Protein AF-A0A1V5ZQ40-F1 (afdb_monomer_lite)

Foldseek 3Di:
DDPVVVVVVVVVVVVVVLVVVLQVVVVVVVDRPVDDDPALVSLVVSLVSVLVSVVVVDPDPDSDSPDCPVVSVVRVVVVVVD

pLDDT: mean 96.79, std 3.67, range [74.0, 98.81]

Sequence (82 aa):
MTDEKVRLREEISQQIQALKDIKIMADSYGFDISKPAANAKEAVQWLYFAYLAAIKEQDGAAMSLGNVSSFLDIYIEKDLKE

InterPro domains:
  IPR004184 Pyruvate formate lyase domain [PF02901] (1-82)
  IPR004184 Pyruvate formate lyase domain [PS51554] (1-82)
  IPR050244 Autonomous Glycyl Radical Cofactor [PTHR30191] (1-82)

Organism: NCBI:txid1852826

Secondary structure (DSSP, 8-state):
--HHHHHHHHHHHHHHHHHHHHHHHHHHTT--TTS---SHHHHHHHHHHHHHHHHHH---S-----S-HHHHHHHHHHHHH-

Radius of gy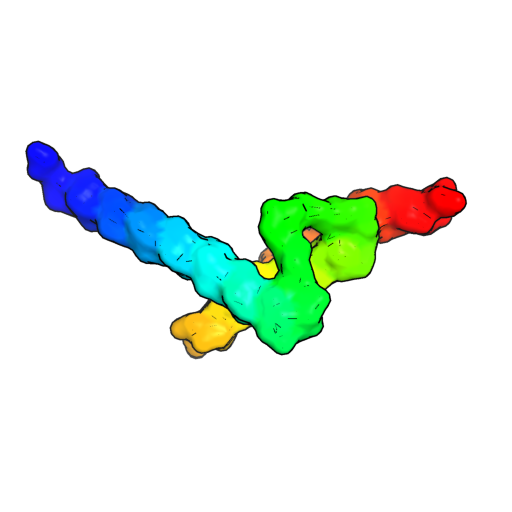ration: 16.01 Å; chains: 1; bounding box: 34×25×47 Å

Structure (mmCIF, N/CA/C/O backbone):
data_AF-A0A1V5ZQ40-F1
#
_entry.id   AF-A0A1V5ZQ40-F1
#
loop_
_atom_site.group_PDB
_atom_site.id
_atom_site.type_symbol
_atom_site.label_atom_id
_atom_site.label_alt_id
_atom_site.label_comp_id
_atom_site.label_asym_id
_atom_site.label_entity_id
_atom_site.label_seq_id
_atom_site.pdbx_PDB_ins_code
_atom_site.Cartn_x
_atom_site.Cartn_y
_atom_site.Cartn_z
_atom_site.occupancy
_atom_site.B_iso_or_equiv
_atom_site.auth_seq_id
_atom_site.auth_comp_id
_atom_site.auth_asym_id
_atom_site.auth_atom_id
_atom_site.pdbx_PDB_model_num
ATOM 1 N N . MET A 1 1 ? 18.024 9.860 -28.139 1.00 74.00 1 MET A N 1
ATOM 2 C CA . MET A 1 1 ? 17.435 9.189 -26.958 1.00 74.00 1 MET A CA 1
ATOM 3 C C . MET A 1 1 ? 18.466 8.173 -26.491 1.00 74.00 1 MET A C 1
ATOM 5 O O . MET A 1 1 ? 18.958 7.470 -27.356 1.00 74.00 1 MET A O 1
ATOM 9 N N . THR A 1 2 ? 18.897 8.187 -25.225 1.00 92.38 2 THR A N 1
ATOM 10 C CA . THR A 1 2 ? 19.928 7.256 -24.714 1.00 92.38 2 THR A CA 1
ATOM 11 C C . THR A 1 2 ? 19.284 5.952 -24.247 1.00 92.38 2 THR A C 1
ATOM 13 O O . THR A 1 2 ? 18.130 5.983 -23.818 1.00 92.38 2 THR A O 1
ATOM 16 N N . ASP A 1 3 ? 20.018 4.841 -24.280 1.00 94.88 3 ASP A N 1
ATOM 17 C CA . ASP A 1 3 ? 19.526 3.519 -23.855 1.00 94.88 3 ASP A CA 1
ATOM 18 C C . ASP A 1 3 ? 18.985 3.537 -22.422 1.00 94.88 3 ASP A C 1
ATOM 20 O O . ASP A 1 3 ? 17.904 3.022 -22.149 1.00 94.88 3 ASP A O 1
ATOM 24 N N . GLU A 1 4 ? 19.668 4.244 -21.520 1.00 96.38 4 GLU A N 1
ATOM 25 C CA . GLU A 1 4 ? 19.219 4.437 -20.137 1.00 96.38 4 GLU A CA 1
ATOM 26 C C . GLU A 1 4 ? 17.836 5.096 -20.051 1.00 96.38 4 GLU A C 1
ATOM 28 O O . GLU A 1 4 ? 17.000 4.691 -19.246 1.00 96.38 4 GLU A O 1
ATOM 33 N N . LYS A 1 5 ? 17.562 6.092 -20.906 1.00 97.12 5 LYS A N 1
ATOM 34 C CA . LYS A 1 5 ? 16.258 6.772 -20.938 1.00 97.12 5 LYS A CA 1
ATOM 35 C C . LYS A 1 5 ? 15.163 5.884 -21.516 1.00 97.12 5 LYS A C 1
ATOM 37 O O . LYS A 1 5 ? 14.007 6.056 -21.138 1.00 97.12 5 LYS A O 1
ATOM 42 N N . VAL A 1 6 ? 15.497 4.990 -22.448 1.00 97.69 6 VAL A N 1
ATOM 43 C CA . VAL A 1 6 ? 14.535 4.022 -22.995 1.00 97.69 6 VAL A CA 1
ATOM 44 C C . VAL A 1 6 ? 14.172 3.004 -21.922 1.00 97.69 6 VAL A C 1
ATOM 46 O O . VAL A 1 6 ? 12.992 2.868 -21.612 1.00 97.69 6 VAL A O 1
ATOM 49 N N . ARG A 1 7 ? 15.178 2.390 -21.288 1.00 98.00 7 ARG A N 1
ATOM 50 C CA . ARG A 1 7 ? 14.978 1.408 -20.217 1.00 98.00 7 ARG A CA 1
ATOM 51 C C . ARG A 1 7 ? 14.159 1.982 -19.061 1.00 98.00 7 ARG A C 1
ATOM 53 O O . ARG A 1 7 ? 13.164 1.389 -18.670 1.00 98.00 7 ARG A O 1
ATOM 60 N N . LEU A 1 8 ? 14.498 3.185 -18.591 1.00 98.25 8 LEU A N 1
ATOM 61 C CA . LEU A 1 8 ? 13.757 3.829 -17.502 1.00 98.25 8 LEU A CA 1
ATOM 62 C C . LEU A 1 8 ? 12.276 4.061 -17.850 1.00 98.25 8 LEU A C 1
ATOM 64 O O . LEU A 1 8 ? 11.403 3.933 -16.997 1.00 98.25 8 LEU A O 1
ATOM 68 N N . ARG A 1 9 ? 11.963 4.412 -19.103 1.00 98.06 9 ARG A N 1
ATOM 69 C CA . ARG A 1 9 ? 10.567 4.600 -19.536 1.00 98.06 9 ARG A CA 1
ATOM 70 C C . ARG A 1 9 ? 9.789 3.292 -19.556 1.00 98.06 9 ARG A C 1
ATOM 72 O O . ARG A 1 9 ? 8.601 3.295 -19.234 1.00 98.06 9 ARG A O 1
ATOM 79 N N . GLU A 1 10 ? 10.444 2.207 -19.943 1.00 98.19 10 GLU A N 1
ATOM 80 C CA . GLU A 1 10 ? 9.855 0.874 -19.919 1.00 98.19 10 GLU A CA 1
ATOM 81 C C . GLU A 1 10 ? 9.580 0.426 -18.478 1.00 98.19 10 GLU A C 1
ATOM 83 O O . GLU A 1 10 ? 8.444 0.079 -18.162 1.00 98.19 10 GLU A O 1
ATOM 88 N N . GLU A 1 11 ? 10.561 0.564 -17.583 1.00 98.31 11 GLU A N 1
ATOM 89 C CA . GLU A 1 11 ? 10.422 0.258 -16.151 1.00 98.31 11 GLU A CA 1
ATOM 90 C C . GLU A 1 11 ? 9.278 1.058 -15.504 1.00 98.31 11 GLU A C 1
ATOM 92 O O . GLU A 1 11 ? 8.433 0.494 -14.811 1.00 98.31 11 GLU A O 1
ATOM 97 N N . ILE A 1 12 ? 9.177 2.365 -15.779 1.00 98.50 12 ILE A N 1
ATOM 98 C CA . ILE A 1 12 ? 8.072 3.200 -15.276 1.00 98.50 12 ILE A CA 1
ATOM 99 C C . ILE A 1 12 ? 6.723 2.734 -15.841 1.00 98.50 12 ILE A C 1
ATOM 101 O O . ILE A 1 12 ? 5.724 2.712 -15.123 1.00 98.50 12 ILE A O 1
ATOM 105 N N . SER A 1 13 ? 6.672 2.350 -17.118 1.00 98.56 13 SER A N 1
ATOM 106 C CA . SER A 1 13 ? 5.436 1.850 -17.732 1.00 98.56 13 SER A CA 1
ATOM 107 C C . SER A 1 13 ? 4.975 0.547 -17.074 1.00 98.56 13 SER A C 1
ATOM 109 O O . SER A 1 13 ? 3.783 0.385 -16.810 1.00 98.56 13 SER A O 1
ATOM 111 N N . GLN A 1 14 ? 5.915 -0.342 -16.739 1.00 98.38 14 GLN A N 1
ATOM 112 C CA . GLN A 1 14 ? 5.647 -1.570 -15.990 1.00 98.38 14 GLN A CA 1
ATOM 113 C C . GLN A 1 14 ? 5.175 -1.270 -14.560 1.00 98.38 14 GLN A C 1
ATOM 115 O O . GLN A 1 14 ? 4.183 -1.842 -14.120 1.00 98.38 14 GLN A O 1
ATOM 120 N N . GLN A 1 15 ? 5.796 -0.312 -13.862 1.00 98.56 15 GLN A N 1
ATOM 121 C CA . GLN A 1 15 ? 5.353 0.121 -12.528 1.00 98.56 15 GLN A CA 1
ATOM 122 C C . GLN A 1 15 ? 3.923 0.682 -12.548 1.00 98.56 15 GLN A C 1
ATOM 124 O O . GLN A 1 15 ? 3.113 0.358 -11.681 1.00 98.56 15 GLN A O 1
ATOM 129 N N . ILE A 1 16 ? 3.577 1.488 -13.558 1.00 98.50 16 ILE A N 1
ATOM 130 C CA . ILE A 1 16 ? 2.213 2.009 -13.734 1.00 98.50 16 ILE A CA 1
ATOM 131 C C . ILE A 1 16 ? 1.218 0.867 -13.958 1.00 98.50 16 ILE A C 1
ATOM 133 O O . ILE A 1 16 ? 0.097 0.932 -13.450 1.00 98.50 16 ILE A O 1
ATOM 137 N N . GLN A 1 17 ? 1.596 -0.160 -14.721 1.00 98.50 17 GLN A N 1
ATOM 138 C CA . GLN A 1 17 ? 0.735 -1.317 -14.934 1.00 98.50 17 GLN A CA 1
ATOM 139 C C . GLN A 1 17 ? 0.563 -2.130 -13.644 1.00 98.50 17 GLN A C 1
ATOM 141 O O . GLN A 1 17 ? -0.574 -2.385 -13.256 1.00 98.50 17 GLN A O 1
ATOM 146 N N . ALA A 1 18 ? 1.647 -2.388 -12.910 1.00 98.19 18 ALA A N 1
ATOM 147 C CA . ALA A 1 18 ? 1.598 -3.069 -11.618 1.00 98.19 18 ALA A CA 1
ATOM 148 C C . ALA A 1 18 ? 0.671 -2.352 -10.619 1.00 98.19 18 ALA A C 1
ATOM 150 O O . ALA A 1 18 ? -0.129 -2.993 -9.946 1.00 98.19 18 ALA A O 1
ATOM 151 N N . LEU A 1 19 ? 0.680 -1.013 -10.571 1.00 98.31 19 LEU A N 1
ATOM 152 C CA . LEU A 1 19 ? -0.256 -0.248 -9.733 1.00 98.31 19 LEU A CA 1
ATOM 153 C C . LEU A 1 19 ? -1.731 -0.490 -10.097 1.00 98.31 19 LEU A C 1
ATOM 155 O O . LEU A 1 19 ? -2.590 -0.486 -9.214 1.00 98.31 19 LEU A O 1
ATOM 159 N N . LYS A 1 20 ? -2.052 -0.705 -11.378 1.00 98.25 20 LYS A N 1
ATOM 160 C CA . LYS A 1 20 ? -3.417 -1.059 -11.801 1.00 98.25 20 LYS A CA 1
ATOM 161 C C . LYS A 1 20 ? -3.763 -2.488 -11.400 1.00 98.25 20 LYS A C 1
ATOM 163 O O . LYS A 1 20 ? -4.876 -2.724 -10.938 1.00 98.25 20 LYS A O 1
ATOM 168 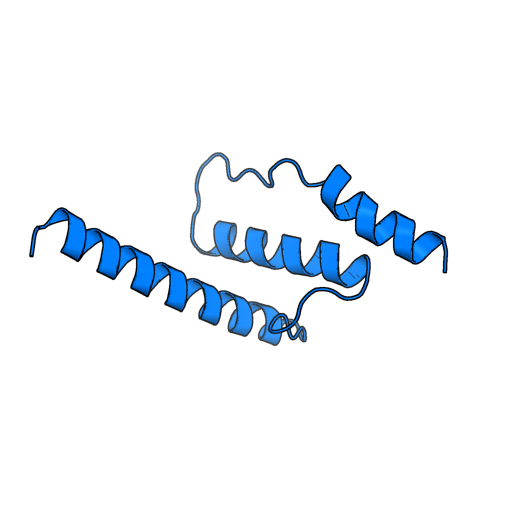N N . ASP A 1 21 ? -2.815 -3.406 -11.523 1.00 98.31 21 ASP A N 1
ATOM 169 C CA . ASP A 1 21 ? -3.012 -4.810 -11.166 1.00 98.31 21 ASP A CA 1
ATOM 170 C C . ASP A 1 21 ? -3.224 -4.967 -9.650 1.00 98.31 21 ASP A C 1
ATOM 172 O O . ASP A 1 21 ? -4.084 -5.733 -9.221 1.00 98.31 21 ASP A O 1
ATOM 176 N N . ILE A 1 22 ? -2.560 -4.141 -8.829 1.00 98.44 22 ILE A N 1
ATOM 177 C CA . ILE A 1 22 ? -2.795 -4.055 -7.376 1.00 98.44 22 ILE A CA 1
ATOM 178 C C . ILE A 1 22 ? -4.248 -3.655 -7.068 1.00 98.44 22 ILE A C 1
ATOM 180 O O . ILE A 1 22 ? -4.859 -4.218 -6.157 1.00 98.44 22 ILE A O 1
ATOM 184 N N . LYS A 1 23 ? -4.839 -2.734 -7.844 1.00 98.44 23 LYS A N 1
ATOM 185 C CA . LYS A 1 23 ? -6.260 -2.373 -7.694 1.00 98.44 23 LYS A CA 1
ATOM 186 C C . LYS A 1 23 ? -7.185 -3.535 -8.041 1.00 98.44 23 LYS A C 1
ATOM 188 O O . LYS A 1 23 ? -8.120 -3.788 -7.294 1.00 98.44 23 LYS A O 1
ATOM 193 N N . ILE A 1 24 ? -6.917 -4.237 -9.144 1.00 98.38 24 ILE A N 1
ATOM 194 C CA . ILE A 1 24 ? -7.694 -5.418 -9.559 1.00 98.38 24 ILE A CA 1
ATOM 195 C C . ILE A 1 24 ? -7.601 -6.514 -8.491 1.00 98.38 24 ILE A C 1
ATOM 197 O O . ILE A 1 24 ? -8.602 -7.134 -8.136 1.00 98.38 24 ILE A O 1
ATOM 201 N N . MET A 1 25 ? -6.407 -6.724 -7.934 1.00 98.44 25 MET A N 1
ATOM 202 C CA . MET A 1 25 ? -6.201 -7.672 -6.849 1.00 98.44 25 MET A CA 1
ATOM 203 C C . MET A 1 25 ? -7.049 -7.300 -5.631 1.00 98.44 25 MET A C 1
ATOM 205 O O . MET A 1 25 ? -7.772 -8.155 -5.131 1.00 98.44 25 MET A O 1
ATOM 209 N N . ALA A 1 26 ? -6.990 -6.059 -5.150 1.00 98.50 26 ALA A N 1
ATOM 210 C CA . ALA A 1 26 ? -7.767 -5.648 -3.981 1.00 98.50 26 ALA A CA 1
ATOM 211 C C . ALA A 1 26 ? -9.289 -5.716 -4.217 1.00 98.50 26 ALA A C 1
ATOM 213 O O . ALA A 1 26 ? -10.024 -6.143 -3.324 1.00 98.50 26 ALA A O 1
ATOM 214 N N . ASP A 1 27 ? -9.746 -5.401 -5.433 1.00 98.38 27 ASP A N 1
ATOM 215 C CA . ASP A 1 27 ? -11.152 -5.522 -5.837 1.00 98.38 27 ASP A CA 1
ATOM 216 C C . ASP A 1 27 ? -11.653 -6.973 -5.735 1.00 98.38 27 ASP A C 1
ATOM 218 O O . ASP A 1 27 ? -12.756 -7.216 -5.251 1.00 98.38 27 ASP A O 1
ATOM 222 N N . SER A 1 28 ? -10.802 -7.963 -6.041 1.00 98.19 28 SER A N 1
ATOM 223 C CA . SER A 1 28 ? -11.140 -9.387 -5.856 1.00 98.19 28 SER A CA 1
ATOM 224 C C . SER A 1 28 ? -11.404 -9.786 -4.395 1.00 98.19 28 SER A C 1
ATOM 226 O O . SER A 1 28 ? -12.071 -10.788 -4.139 1.00 98.19 28 SER A O 1
ATOM 228 N N . TYR A 1 29 ? -10.923 -8.989 -3.435 1.00 98.06 29 TYR A N 1
ATOM 229 C CA . TYR A 1 29 ? -11.207 -9.132 -2.004 1.00 98.06 29 TYR A CA 1
ATOM 230 C C . TYR A 1 29 ? -12.351 -8.217 -1.525 1.00 98.06 29 TYR A C 1
ATOM 232 O O . TYR A 1 29 ? -12.647 -8.195 -0.331 1.00 98.06 29 TYR A O 1
ATOM 240 N N . GLY A 1 30 ? -12.994 -7.464 -2.424 1.00 98.06 30 GLY A N 1
ATOM 241 C CA . GLY A 1 30 ? -14.090 -6.542 -2.114 1.00 98.06 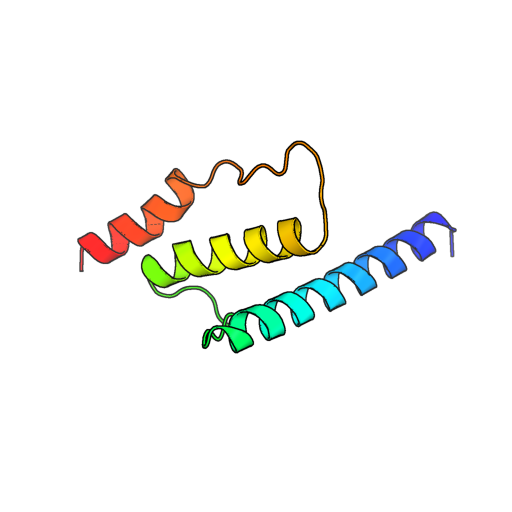30 GLY A CA 1
ATOM 242 C C . GLY A 1 30 ? -13.650 -5.161 -1.618 1.00 98.06 30 GLY A C 1
ATOM 243 O O . GLY A 1 30 ? -14.428 -4.497 -0.933 1.00 98.06 30 GLY A O 1
ATOM 244 N N . PHE A 1 31 ? -12.421 -4.726 -1.925 1.00 98.31 31 PHE A N 1
ATOM 245 C CA . PHE A 1 31 ? -11.880 -3.436 -1.487 1.00 98.31 31 PHE A CA 1
ATOM 246 C C . PHE A 1 31 ? -11.538 -2.508 -2.664 1.00 98.31 31 PHE A C 1
ATOM 248 O O . PHE A 1 31 ? -10.727 -2.854 -3.520 1.00 98.31 31 PHE A O 1
ATOM 255 N N . ASP A 1 32 ? -12.077 -1.283 -2.652 1.00 97.94 32 ASP A N 1
ATOM 256 C CA . ASP A 1 32 ? -11.688 -0.217 -3.586 1.00 97.94 32 ASP A CA 1
ATOM 257 C C . ASP A 1 32 ? -10.559 0.645 -3.005 1.00 97.94 32 ASP A C 1
ATOM 259 O O . ASP A 1 32 ? -10.786 1.595 -2.256 1.00 97.94 32 ASP A O 1
ATOM 263 N N . ILE A 1 33 ? -9.327 0.341 -3.411 1.00 98.00 33 ILE A N 1
ATOM 264 C CA . ILE A 1 33 ? -8.122 1.076 -3.003 1.00 98.00 33 ILE A CA 1
ATOM 265 C C . ILE A 1 33 ? -7.787 2.258 -3.930 1.00 98.00 33 ILE A C 1
ATOM 267 O O . ILE A 1 33 ? -6.676 2.786 -3.901 1.00 98.00 33 ILE A O 1
ATOM 271 N N . SER A 1 34 ? -8.714 2.677 -4.803 1.00 97.31 34 SER A N 1
ATOM 272 C CA . SER A 1 34 ? -8.501 3.839 -5.678 1.00 97.31 34 SER A CA 1
ATOM 273 C C . SER A 1 34 ? -8.435 5.167 -4.921 1.00 97.31 34 SER A C 1
ATOM 275 O O . SER A 1 34 ? -7.980 6.167 -5.480 1.00 97.31 34 SER A O 1
ATOM 277 N N . LYS A 1 35 ? -8.878 5.168 -3.660 1.00 96.88 35 LYS A N 1
ATOM 278 C CA . LYS A 1 35 ? -8.888 6.319 -2.761 1.00 96.88 35 LYS A CA 1
ATOM 279 C C . LYS A 1 35 ? -7.942 6.104 -1.573 1.00 96.88 35 LYS A C 1
ATOM 281 O O . LYS A 1 35 ? -7.673 4.958 -1.202 1.00 96.88 35 LYS A O 1
ATOM 286 N N . PRO A 1 36 ? -7.456 7.196 -0.955 1.00 98.06 36 PRO A N 1
ATOM 287 C CA . PRO A 1 36 ? -6.706 7.115 0.294 1.00 98.06 36 PRO A CA 1
ATOM 288 C C . PRO A 1 36 ? -7.522 6.429 1.394 1.00 98.06 36 PRO A C 1
ATOM 290 O O . PRO A 1 36 ? -8.737 6.613 1.453 1.00 98.06 36 PRO A O 1
ATOM 293 N N . ALA A 1 37 ? -6.842 5.700 2.281 1.00 98.38 37 ALA A N 1
ATOM 294 C CA . ALA A 1 37 ? -7.453 5.125 3.474 1.00 98.38 37 ALA A CA 1
ATOM 295 C C . ALA A 1 37 ? -8.051 6.222 4.374 1.00 98.38 37 ALA A C 1
ATOM 297 O O . ALA A 1 37 ? -7.386 7.219 4.671 1.00 98.38 37 ALA A O 1
ATOM 298 N N . ALA A 1 38 ? -9.292 6.030 4.815 1.00 98.00 38 ALA A N 1
ATOM 299 C CA . ALA A 1 38 ? -10.040 6.985 5.629 1.00 98.00 38 ALA A CA 1
ATOM 300 C C . ALA A 1 38 ? -9.903 6.745 7.144 1.00 98.00 38 ALA A C 1
ATOM 302 O O . ALA A 1 38 ? -10.100 7.674 7.932 1.00 98.00 38 ALA A O 1
ATOM 303 N N . ASN A 1 39 ? -9.569 5.515 7.537 1.00 98.50 39 ASN A N 1
ATOM 304 C CA . ASN A 1 39 ? -9.532 5.032 8.919 1.00 98.50 39 ASN A CA 1
ATOM 305 C C . ASN A 1 39 ? -8.379 4.028 9.122 1.00 98.50 39 ASN A C 1
ATOM 307 O O . ASN A 1 39 ? -7.717 3.613 8.164 1.00 98.50 39 ASN A O 1
ATOM 311 N N . ALA A 1 40 ? -8.146 3.618 10.367 1.00 98.69 40 ALA A N 1
ATOM 312 C CA . ALA A 1 40 ? -7.091 2.687 10.753 1.00 98.69 40 ALA A CA 1
ATOM 313 C C . ALA A 1 40 ? -7.212 1.326 10.062 1.00 98.69 40 ALA A C 1
ATOM 315 O O . ALA A 1 40 ? -6.209 0.771 9.608 1.00 98.69 40 ALA A O 1
ATOM 316 N N . LYS A 1 41 ? -8.435 0.799 9.925 1.00 98.44 41 LYS A N 1
ATOM 317 C CA . LYS A 1 41 ? -8.671 -0.489 9.261 1.00 98.44 41 LYS A CA 1
ATOM 318 C C . LYS A 1 41 ? -8.238 -0.442 7.796 1.00 98.44 41 LYS A C 1
ATOM 320 O O . LYS A 1 41 ? -7.536 -1.341 7.340 1.00 98.44 41 LYS A O 1
ATOM 325 N N . GLU A 1 42 ? -8.621 0.605 7.073 1.00 98.62 42 GLU A N 1
ATOM 326 C CA . GLU A 1 42 ? -8.210 0.808 5.683 1.00 98.62 42 GLU A CA 1
ATOM 327 C C . GLU A 1 42 ? -6.706 1.065 5.564 1.00 98.62 42 GLU A C 1
ATOM 329 O O . GLU A 1 42 ? -6.082 0.529 4.655 1.00 98.62 42 GLU A O 1
ATOM 334 N N . ALA A 1 43 ? -6.094 1.813 6.488 1.00 98.75 43 ALA A N 1
ATOM 335 C CA . ALA A 1 43 ? -4.658 2.095 6.441 1.00 98.75 43 ALA A CA 1
ATOM 336 C C . ALA A 1 43 ? -3.824 0.812 6.564 1.00 98.75 43 ALA A C 1
ATOM 338 O O . ALA A 1 43 ? -2.922 0.573 5.758 1.00 98.75 43 ALA A O 1
ATOM 339 N N . VAL A 1 44 ? -4.178 -0.051 7.522 1.00 98.69 44 VAL A N 1
ATOM 340 C CA . VAL A 1 44 ? -3.566 -1.377 7.679 1.00 98.69 44 VAL A CA 1
ATOM 341 C C . VAL A 1 44 ? -3.813 -2.231 6.434 1.00 98.69 44 VAL A C 1
ATOM 343 O O . VAL A 1 44 ? -2.884 -2.841 5.904 1.00 98.69 44 VAL A O 1
ATOM 346 N N . GLN A 1 45 ? -5.051 -2.257 5.935 1.00 98.69 45 GLN A N 1
ATOM 347 C CA . GLN A 1 45 ? -5.428 -3.098 4.803 1.00 98.69 45 GLN A CA 1
ATOM 348 C C . GLN A 1 45 ? -4.754 -2.661 3.490 1.00 98.69 45 GLN A C 1
ATOM 350 O O . GLN A 1 45 ? -4.325 -3.518 2.719 1.00 98.69 45 GLN A O 1
ATOM 355 N N . TRP A 1 46 ? -4.632 -1.357 3.215 1.00 98.62 46 TRP A N 1
ATOM 356 C CA . TRP A 1 46 ? -4.047 -0.843 1.965 1.00 98.62 46 TRP A CA 1
ATOM 357 C C . TRP A 1 46 ? -2.550 -1.102 1.946 1.00 98.62 46 TRP A C 1
ATOM 359 O O . TRP A 1 46 ? -2.004 -1.543 0.933 1.00 98.62 46 TRP A O 1
ATOM 369 N N . LEU A 1 47 ? -1.904 -0.891 3.094 1.00 98.50 47 LEU A N 1
ATOM 370 C CA . LEU A 1 47 ? -0.504 -1.232 3.287 1.00 98.50 47 LEU A CA 1
ATOM 371 C C . LEU A 1 47 ? -0.276 -2.726 3.054 1.00 98.50 47 LEU A C 1
ATOM 373 O O . LEU A 1 47 ? 0.637 -3.110 2.322 1.00 98.50 47 LEU A O 1
ATOM 377 N N . TYR A 1 48 ? -1.136 -3.572 3.626 1.00 98.38 48 TYR A N 1
ATOM 378 C CA . TYR A 1 48 ? -1.037 -5.008 3.420 1.00 98.38 48 TYR A CA 1
ATOM 379 C C . TYR A 1 48 ? -1.283 -5.410 1.963 1.00 98.38 48 TYR A C 1
ATOM 381 O O . TYR A 1 48 ? -0.572 -6.277 1.474 1.00 98.38 48 TYR A O 1
ATOM 389 N N . PHE A 1 49 ? -2.205 -4.776 1.231 1.00 98.56 49 PHE A N 1
ATOM 390 C CA . PHE A 1 49 ? -2.380 -5.057 -0.200 1.00 98.56 49 PHE A CA 1
ATOM 391 C C . PHE A 1 49 ? -1.142 -4.709 -1.026 1.00 98.56 49 PHE A C 1
ATOM 393 O O . PHE A 1 49 ? -0.762 -5.492 -1.894 1.00 98.56 49 PHE A O 1
ATOM 400 N N . ALA A 1 50 ? -0.476 -3.590 -0.736 1.00 97.62 50 ALA A N 1
ATOM 401 C CA . ALA A 1 50 ? 0.779 -3.257 -1.403 1.00 97.62 50 ALA A CA 1
ATOM 402 C C . ALA A 1 50 ? 1.854 -4.330 -1.144 1.00 97.62 50 ALA A C 1
ATOM 404 O O . ALA A 1 50 ? 2.510 -4.793 -2.077 1.00 97.62 50 ALA A O 1
ATOM 405 N N . TYR A 1 51 ? 1.984 -4.786 0.105 1.00 97.88 51 TYR A N 1
ATOM 406 C CA . TYR A 1 51 ? 2.913 -5.861 0.460 1.00 97.88 51 TYR A CA 1
ATOM 407 C C . TYR A 1 51 ? 2.520 -7.217 -0.154 1.00 97.88 51 TYR A C 1
ATOM 409 O O . TYR A 1 51 ? 3.372 -7.929 -0.683 1.00 97.88 51 TYR A O 1
ATOM 417 N N . LEU A 1 52 ? 1.229 -7.558 -0.140 1.00 97.62 52 LEU A N 1
ATOM 418 C CA . LEU A 1 52 ? 0.686 -8.793 -0.704 1.00 97.62 52 LEU A CA 1
ATOM 419 C C . LEU A 1 52 ? 0.961 -8.891 -2.206 1.00 97.62 52 LEU A C 1
ATOM 421 O O . LEU A 1 52 ? 1.298 -9.966 -2.694 1.00 97.62 52 LEU A O 1
ATOM 425 N N . ALA A 1 53 ? 0.836 -7.782 -2.933 1.00 97.62 53 ALA A N 1
ATOM 426 C CA . ALA A 1 53 ? 1.161 -7.743 -4.351 1.00 97.62 53 ALA A CA 1
ATOM 427 C C . ALA A 1 53 ? 2.644 -8.037 -4.608 1.00 97.62 53 ALA A C 1
ATOM 429 O O . ALA A 1 53 ? 2.961 -8.825 -5.494 1.00 97.62 53 ALA A O 1
ATOM 430 N N . ALA A 1 54 ? 3.543 -7.482 -3.789 1.00 96.00 54 ALA A N 1
ATOM 431 C CA . ALA A 1 54 ? 4.976 -7.735 -3.916 1.00 96.00 54 ALA A CA 1
ATOM 432 C C . ALA A 1 54 ? 5.326 -9.222 -3.718 1.00 96.00 54 ALA A C 1
ATOM 434 O O . ALA A 1 54 ? 6.066 -9.784 -4.520 1.00 96.00 54 ALA A O 1
ATOM 435 N N . ILE A 1 55 ? 4.763 -9.877 -2.696 1.00 95.81 55 ILE A N 1
ATOM 436 C CA . ILE A 1 55 ? 5.038 -11.301 -2.410 1.00 95.81 55 ILE A CA 1
ATOM 4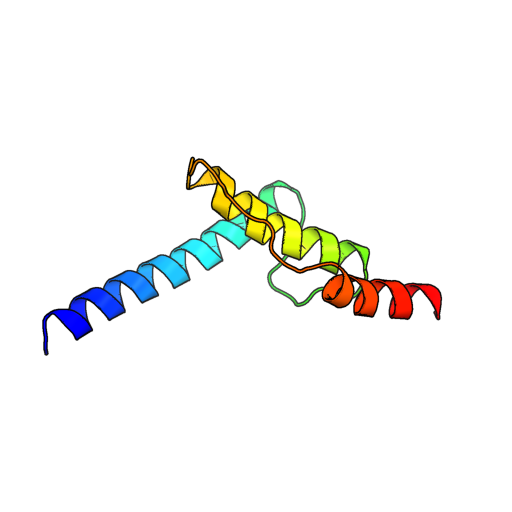37 C C . ILE A 1 55 ? 4.288 -12.278 -3.329 1.00 95.81 55 ILE A C 1
ATOM 439 O O . ILE A 1 55 ? 4.598 -13.465 -3.341 1.00 95.81 55 ILE A O 1
ATOM 443 N N . LYS A 1 56 ? 3.271 -11.813 -4.065 1.00 95.31 56 LYS A N 1
ATOM 444 C CA . LYS A 1 56 ? 2.619 -12.604 -5.120 1.00 95.31 56 LYS A CA 1
ATOM 445 C C . LYS A 1 56 ? 3.436 -12.626 -6.408 1.00 95.31 56 LYS A C 1
ATOM 447 O O . LYS A 1 56 ? 3.369 -13.616 -7.127 1.00 95.31 56 LYS A O 1
ATOM 452 N N . GLU A 1 57 ? 4.178 -11.556 -6.677 1.00 93.00 57 GLU A N 1
ATOM 453 C CA . GLU A 1 57 ? 4.980 -11.403 -7.893 1.00 93.00 57 GLU A CA 1
ATOM 454 C C . GLU A 1 57 ? 6.414 -11.928 -7.725 1.00 93.00 57 GLU A C 1
ATOM 456 O O . GLU A 1 57 ? 7.025 -12.390 -8.685 1.00 93.00 57 GLU A O 1
ATOM 461 N N . GLN A 1 58 ? 6.967 -11.856 -6.510 1.00 90.00 58 GLN A N 1
ATOM 462 C CA . GLN A 1 58 ? 8.355 -12.223 -6.228 1.00 90.00 58 GLN A CA 1
ATOM 463 C C . GLN A 1 58 ? 8.466 -13.197 -5.055 1.00 90.00 58 GLN A C 1
ATOM 465 O O . GLN A 1 58 ? 7.805 -13.046 -4.030 1.00 90.00 58 GLN A O 1
ATOM 470 N N . ASP A 1 59 ? 9.385 -14.152 -5.183 1.00 89.88 59 ASP A N 1
ATOM 471 C CA . ASP A 1 59 ? 9.700 -15.202 -4.21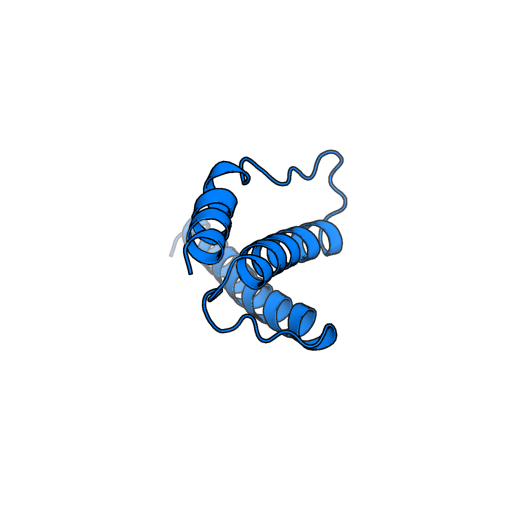0 1.00 89.88 59 ASP A CA 1
ATOM 472 C C . ASP A 1 59 ? 11.054 -14.976 -3.511 1.00 89.88 59 ASP A C 1
ATOM 474 O O . ASP A 1 59 ? 11.718 -15.913 -3.062 1.00 89.88 59 ASP A O 1
ATOM 478 N N . GLY A 1 60 ? 11.475 -13.711 -3.402 1.00 89.50 60 GLY A N 1
ATOM 479 C CA . GLY A 1 60 ? 12.738 -13.334 -2.775 1.00 89.50 60 GLY A CA 1
ATOM 480 C C . GLY A 1 60 ? 12.877 -13.873 -1.345 1.00 89.50 60 GLY A C 1
ATOM 481 O O . GLY A 1 60 ? 11.933 -13.855 -0.558 1.00 89.50 60 GLY A O 1
ATOM 482 N N . ALA A 1 61 ? 14.089 -14.298 -0.972 1.00 87.19 61 ALA A N 1
ATOM 483 C CA . ALA A 1 61 ? 14.356 -14.920 0.331 1.00 87.19 61 ALA A CA 1
ATOM 484 C C . ALA A 1 61 ? 14.010 -14.029 1.543 1.00 87.19 61 ALA A C 1
ATOM 486 O O . ALA A 1 61 ? 13.735 -14.537 2.629 1.00 87.19 61 ALA A O 1
ATOM 487 N N . ALA A 1 62 ? 14.039 -12.704 1.369 1.00 90.00 62 ALA A N 1
ATOM 488 C CA . ALA A 1 62 ? 13.713 -11.731 2.405 1.00 90.00 62 ALA A CA 1
ATOM 489 C C . ALA A 1 62 ? 12.864 -10.588 1.830 1.00 90.00 62 ALA A C 1
ATOM 491 O O . ALA A 1 62 ? 13.384 -9.562 1.391 1.00 90.00 62 ALA A O 1
ATOM 492 N N . MET A 1 63 ? 11.545 -10.757 1.877 1.00 93.31 63 MET A N 1
ATOM 493 C CA . MET A 1 63 ? 10.577 -9.721 1.514 1.00 93.31 63 MET A CA 1
ATOM 494 C C . MET A 1 63 ? 10.180 -8.952 2.779 1.00 93.31 63 MET A C 1
ATOM 496 O O . MET A 1 63 ? 9.348 -9.400 3.562 1.00 93.31 63 MET A O 1
ATOM 500 N N . SER A 1 64 ? 10.835 -7.819 3.035 1.00 93.88 64 SER A N 1
ATOM 501 C CA . SER A 1 64 ? 10.595 -7.028 4.252 1.00 93.88 64 SER A CA 1
ATOM 502 C C . SER A 1 64 ? 9.331 -6.173 4.134 1.00 93.88 64 SER A C 1
ATOM 504 O O . SER A 1 64 ? 9.154 -5.477 3.140 1.00 93.88 64 SER A O 1
ATOM 506 N N . LEU A 1 65 ? 8.503 -6.140 5.186 1.00 94.81 65 LEU A N 1
ATOM 507 C CA . LEU A 1 65 ? 7.350 -5.227 5.276 1.00 94.81 65 LEU A CA 1
ATOM 508 C C . LEU A 1 65 ? 7.774 -3.752 5.440 1.00 94.81 65 LEU A C 1
ATOM 510 O O . LEU A 1 65 ? 7.061 -2.846 5.021 1.00 94.81 65 LEU A O 1
ATOM 514 N N . GLY A 1 66 ? 8.943 -3.514 6.043 1.00 95.56 66 GLY A N 1
ATOM 515 C CA . GLY A 1 66 ? 9.469 -2.178 6.336 1.00 95.56 66 GLY A CA 1
ATOM 516 C C . GLY A 1 66 ? 9.089 -1.652 7.726 1.00 95.56 66 GLY A C 1
ATOM 517 O O . GLY A 1 66 ? 8.561 -2.379 8.567 1.00 95.56 66 GLY A O 1
ATOM 518 N N . ASN A 1 67 ? 9.389 -0.374 7.979 1.00 97.12 67 ASN A N 1
ATOM 519 C CA . ASN A 1 67 ? 9.041 0.309 9.228 1.00 97.12 67 ASN A CA 1
ATOM 520 C C . ASN A 1 67 ? 7.674 0.991 9.092 1.00 97.12 67 ASN A C 1
ATOM 522 O O . ASN A 1 67 ? 7.575 2.094 8.556 1.00 97.12 67 ASN A O 1
ATOM 526 N N . VAL A 1 68 ? 6.628 0.304 9.550 1.00 98.19 68 VAL A N 1
ATOM 527 C CA . VAL A 1 68 ? 5.231 0.695 9.303 1.00 98.19 68 VAL A CA 1
ATOM 528 C C . VAL A 1 68 ? 4.451 1.034 10.573 1.00 98.19 68 VAL A C 1
ATOM 530 O O . VAL A 1 68 ? 3.367 1.598 10.482 1.00 98.19 68 VAL A O 1
ATOM 533 N N . SER A 1 69 ? 4.985 0.724 11.759 1.00 98.06 69 SER A N 1
ATOM 534 C CA . SER A 1 69 ? 4.253 0.844 13.027 1.00 98.06 69 SER A CA 1
ATOM 535 C C . SER A 1 69 ? 3.857 2.286 13.329 1.00 98.06 69 SER A C 1
ATOM 537 O O . SER A 1 69 ? 2.673 2.572 13.441 1.00 98.06 69 SER A O 1
ATOM 539 N N . SER A 1 70 ? 4.821 3.209 13.372 1.00 98.31 70 SER A N 1
ATOM 540 C CA . SER A 1 70 ? 4.550 4.627 13.647 1.00 98.31 70 SER A CA 1
ATOM 541 C C . SER A 1 70 ? 3.712 5.301 12.559 1.00 98.31 70 SER A C 1
ATOM 543 O O . SER A 1 70 ? 3.028 6.276 12.839 1.00 98.31 70 SER A O 1
ATOM 545 N N . PHE A 1 71 ? 3.740 4.792 11.323 1.00 98.50 71 PHE A N 1
ATOM 546 C CA . PHE A 1 71 ? 2.855 5.270 10.258 1.00 98.50 71 PHE A CA 1
ATOM 547 C C . PHE A 1 71 ? 1.399 4.860 10.518 1.00 98.50 71 PHE A C 1
ATOM 549 O O . PHE A 1 71 ? 0.500 5.694 10.437 1.00 98.50 71 PHE A O 1
ATOM 556 N N . LEU A 1 72 ? 1.169 3.588 10.855 1.00 98.69 72 LEU A N 1
ATOM 557 C CA . LEU A 1 72 ? -0.166 3.072 11.166 1.00 98.69 72 LEU A CA 1
ATOM 558 C C . LEU A 1 72 ? -0.724 3.675 12.461 1.00 98.69 72 LEU A C 1
ATOM 560 O O . LEU A 1 72 ? -1.924 3.931 12.542 1.00 98.69 72 LEU A O 1
ATOM 564 N N . ASP A 1 73 ? 0.149 3.962 13.429 1.00 98.62 73 ASP A N 1
ATOM 565 C CA . ASP A 1 73 ? -0.202 4.592 14.703 1.00 98.62 73 ASP A CA 1
ATOM 566 C C . ASP A 1 73 ? -0.913 5.940 14.511 1.00 98.62 73 ASP A C 1
ATOM 568 O O . ASP A 1 73 ? -1.866 6.229 15.219 1.00 98.62 73 ASP A O 1
ATOM 572 N N . ILE A 1 74 ? -0.561 6.719 13.478 1.00 98.44 74 ILE A N 1
ATOM 573 C CA . ILE A 1 74 ? -1.236 7.992 13.159 1.00 98.44 74 ILE A CA 1
ATOM 574 C C . ILE A 1 74 ? -2.733 7.784 12.880 1.00 98.44 74 ILE A C 1
ATOM 576 O O . ILE A 1 74 ? -3.560 8.584 13.319 1.00 98.44 74 ILE A O 1
ATOM 580 N N . TYR A 1 75 ? -3.090 6.725 12.148 1.00 98.69 75 TYR A N 1
ATOM 581 C CA . TYR A 1 75 ? -4.488 6.413 11.840 1.00 98.69 75 TYR A CA 1
ATOM 582 C C . TYR A 1 75 ? -5.204 5.794 13.041 1.00 98.69 75 TYR A C 1
ATOM 584 O O . TYR A 1 75 ? -6.352 6.133 13.306 1.00 98.69 75 TYR A O 1
ATOM 592 N N . ILE A 1 76 ? -4.524 4.913 13.776 1.00 98.81 76 ILE A N 1
ATOM 593 C CA . ILE A 1 76 ? -5.078 4.253 14.966 1.00 98.81 76 ILE A CA 1
ATOM 594 C C . ILE A 1 76 ? -5.380 5.283 16.057 1.00 98.81 76 ILE A C 1
ATOM 596 O O . ILE A 1 76 ? -6.475 5.295 16.607 1.00 98.81 76 ILE A O 1
ATOM 600 N N . GLU A 1 77 ? -4.436 6.179 16.332 1.00 98.62 77 GLU A N 1
ATOM 601 C CA . GLU A 1 77 ? -4.583 7.230 17.337 1.00 98.62 77 GLU A CA 1
ATOM 602 C C . GLU A 1 77 ? -5.700 8.214 16.977 1.00 98.62 77 GLU A C 1
ATOM 604 O O . GLU A 1 77 ? -6.405 8.704 17.858 1.00 98.62 77 GLU A O 1
ATOM 609 N N . LYS A 1 78 ? -5.877 8.508 15.683 1.00 98.25 78 LYS A N 1
ATOM 610 C CA . LYS A 1 78 ? -7.002 9.313 15.203 1.00 98.25 78 LYS A CA 1
ATOM 611 C C . LYS A 1 78 ? -8.331 8.605 15.491 1.00 98.25 78 LYS A C 1
ATOM 613 O O . LYS A 1 78 ? -9.191 9.207 16.123 1.00 98.25 78 LYS A O 1
ATOM 618 N N . ASP A 1 79 ? -8.470 7.346 15.080 1.00 98.50 79 ASP A N 1
ATOM 619 C CA . ASP A 1 79 ? -9.704 6.569 15.254 1.00 98.50 79 ASP A CA 1
ATOM 620 C C . ASP A 1 79 ? -10.058 6.329 16.737 1.00 98.50 79 ASP A C 1
ATOM 622 O O . ASP A 1 79 ? -11.231 6.219 17.069 1.00 98.50 79 ASP A O 1
ATOM 626 N N . LEU A 1 80 ? -9.071 6.255 17.642 1.00 98.44 80 LEU A N 1
ATOM 627 C CA . LEU A 1 80 ? -9.299 6.100 19.089 1.00 98.44 80 LEU A CA 1
ATOM 628 C C . LEU A 1 80 ? -9.777 7.384 19.786 1.00 98.44 80 LEU A C 1
ATOM 630 O O . LEU A 1 80 ? -10.297 7.312 20.901 1.00 98.44 80 LEU A O 1
ATOM 634 N N . LYS A 1 81 ? -9.542 8.554 19.183 1.00 97.50 81 LYS A N 1
ATOM 635 C CA . LYS A 1 81 ? -9.926 9.866 19.734 1.00 97.50 81 LYS A CA 1
ATOM 636 C C . LYS A 1 81 ? -11.315 10.333 19.303 1.00 97.50 81 LYS A C 1
ATOM 638 O O . LYS A 1 81 ? -11.799 11.314 19.871 1.00 97.50 81 LYS A O 1
ATOM 643 N N . GLU A 1 82 ? -11.900 9.691 18.297 1.00 87.56 82 GLU A N 1
ATOM 644 C CA . GLU A 1 82 ? -1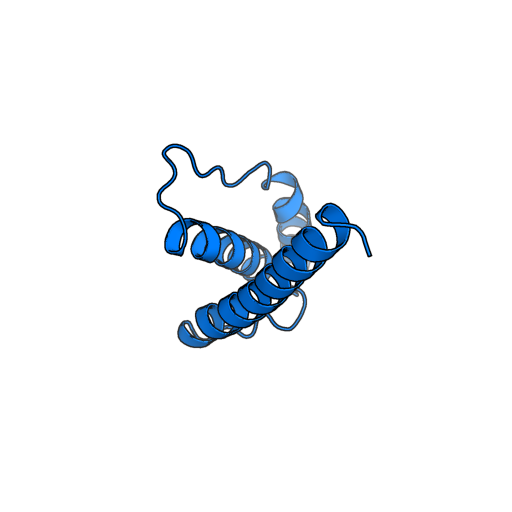3.265 9.932 17.805 1.00 87.56 82 GLU A CA 1
ATOM 645 C C . GLU A 1 82 ? -14.302 9.144 18.623 1.00 87.56 82 GLU A C 1
ATOM 647 O O . GLU A 1 82 ? -15.392 9.714 18.866 1.00 87.56 82 GLU A O 1
#